Protein 4E74 (pdb70)

Secondary structure (DSSP, 8-state):
---EEEEEEPP----EEEEEETTSBHHHHHHHHHHHHTTTS-GGGSPPGGGEEEEEE-TTS-EEEE-SSSTT-----PPPBHHHHTPPTT-EEEEEEPP--

B-factor: mean 21.98, std 9.22, range [11.93, 61.5]

Structure (mmCIF, N/CA/C/O backbone):
data_4E74
#
_entry.id   4E74
#
_cell.length_a   49.790
_cell.length_b   49.790
_cell.length_c   124.250
_cell.angle_alpha   90.000
_cell.angle_beta   90.000
_cell.angle_gamma   90.000
#
_symmetry.space_group_name_H-M   'P 41 21 2'
#
loop_
_entity.id
_entity.type
_entity.pdbx_description
1 polymer Plexin-A4
2 non-polymer 'UNKNOWN ATOM OR ION'
3 water water
#
loop_
_atom_site.group_PDB
_atom_site.id
_atom_site.type_symbol
_atom_site.label_atom_id
_atom_site.label_alt_id
_atom_site.label_comp_id
_atom_site.label_asym_id
_atom_site.label_entity_id
_atom_site.label_seq_id
_atom_site.pdbx_PDB_ins_code
_atom_site.Cartn_x
_atom_site.Cartn_y
_atom_site.Cartn_z
_atom_site.occupancy
_atom_site.B_iso_or_equiv
_atom_site.auth_seq_id
_atom_site.auth_comp_id
_atom_site.auth_asym_id
_atom_site.auth_atom_id
_atom_site.pdbx_PDB_model_num
ATOM 1 N N . ASP A 1 10 ? 33.643 21.135 58.966 1.00 41.68 1496 ASP A N 1
ATOM 2 C CA . ASP A 1 10 ? 34.385 19.861 58.739 1.00 37.73 1496 ASP A CA 1
ATOM 3 C C . ASP A 1 10 ? 34.743 19.709 57.243 1.00 35.81 1496 ASP A C 1
ATOM 4 O O . ASP A 1 10 ? 34.015 20.190 56.369 1.00 38.46 1496 ASP A O 1
ATOM 7 N N . TYR A 1 11 ? 35.866 19.050 56.969 1.00 29.26 1497 TYR A N 1
ATOM 8 C CA . TYR A 1 11 ? 36.349 18.846 55.603 1.00 23.34 1497 TYR A CA 1
ATOM 9 C C . TYR A 1 11 ? 36.995 17.484 55.617 1.00 21.09 1497 TYR A C 1
ATOM 10 O O . TYR A 1 11 ? 38.196 17.338 55.929 1.00 22.45 1497 TYR A O 1
ATOM 19 N N . LYS A 1 12 ? 36.186 16.473 55.368 1.00 19.14 1498 LYS A N 1
ATOM 20 C CA . LYS A 1 12 ? 36.592 15.095 55.376 1.00 18.16 1498 LYS A CA 1
ATOM 21 C C . LYS A 1 12 ? 36.049 14.343 54.163 1.00 18.01 1498 LYS A C 1
ATOM 22 O O . LYS A 1 12 ? 34.966 14.671 53.658 1.00 18.07 1498 LYS A O 1
ATOM 28 N N . THR A 1 13 ? 36.742 13.284 53.734 1.00 16.18 1499 THR A N 1
ATOM 29 C CA . THR A 1 13 ? 36.265 12.446 52.636 1.00 15.84 1499 THR A CA 1
ATOM 30 C C . THR A 1 13 ? 35.357 11.336 53.143 1.00 15.87 1499 THR A C 1
ATOM 31 O O . THR A 1 13 ? 35.478 10.834 54.258 1.00 15.56 1499 THR A O 1
ATOM 35 N N . LEU A 1 14 ? 34.415 10.920 52.285 1.00 16.05 1500 LEU A N 1
ATOM 36 C CA . LEU A 1 14 ? 33.705 9.669 52.474 1.00 15.40 1500 LEU A CA 1
ATOM 37 C C . LEU A 1 14 ? 33.462 8.999 51.108 1.00 14.51 1500 LEU A C 1
ATOM 38 O O . LEU A 1 14 ? 33.659 9.633 50.057 1.00 15.23 1500 LEU A O 1
ATOM 43 N N . VAL A 1 15 ? 33.127 7.730 51.143 1.00 15.54 1501 VAL A N 1
ATOM 44 C CA . VAL A 1 15 ? 32.799 6.948 49.955 1.00 16.34 1501 VAL A CA 1
ATOM 45 C C . VAL A 1 15 ? 31.281 6.728 49.836 1.00 16.98 1501 VAL A C 1
ATOM 46 O O . VAL A 1 15 ? 30.649 6.263 50.797 1.00 17.70 1501 VAL A O 1
ATOM 50 N N . LEU A 1 16 ? 30.753 6.916 48.617 1.00 16.67 1502 LEU A N 1
ATOM 51 C CA . LEU A 1 16 ? 29.381 6.486 48.272 1.00 16.03 1502 LEU A CA 1
ATOM 52 C C . LEU A 1 16 ? 29.474 5.374 47.263 1.00 16.60 1502 LEU A C 1
ATOM 53 O O . LEU A 1 16 ? 30.303 5.452 46.347 1.00 17.42 1502 LEU A O 1
ATOM 58 N N . SER A 1 17 ? 28.628 4.354 47.394 1.00 17.11 1503 SER A N 1
ATOM 59 C CA . SER A 1 17 ? 28.568 3.247 46.447 1.00 17.40 1503 SER A CA 1
ATOM 60 C C . SER A 1 17 ? 27.457 3.556 45.444 1.00 18.54 1503 SER A C 1
ATOM 61 O O . SER A 1 17 ? 26.283 3.475 45.819 1.00 16.00 1503 SER A O 1
ATOM 64 N N . CYS A 1 18 ? 27.792 3.935 44.203 1.00 17.88 1504 CYS A N 1
ATOM 65 C CA A CYS A 1 18 ? 26.841 4.471 43.249 0.70 18.53 1504 CYS A CA 1
ATOM 66 C CA B CYS A 1 18 ? 26.733 4.436 43.254 0.30 18.14 1504 CYS A CA 1
ATOM 67 C C . CYS A 1 18 ? 26.298 3.380 42.290 1.00 19.85 1504 CYS A C 1
ATOM 68 O O . CYS A 1 18 ? 27.084 2.685 41.633 1.00 19.31 1504 CYS A O 1
ATOM 73 N N . VAL A 1 19 ? 24.987 3.255 42.216 1.00 19.59 1505 VAL A N 1
ATOM 74 C CA . VAL A 1 19 ? 24.341 2.297 41.337 1.00 22.23 1505 VAL A CA 1
ATOM 75 C C . VAL A 1 19 ? 24.624 2.690 39.884 1.00 25.85 1505 VAL A C 1
ATOM 76 O O . VAL A 1 19 ? 24.582 3.881 39.523 1.00 22.40 1505 VAL A O 1
ATOM 80 N N . SER A 1 20 ? 24.951 1.683 39.073 1.00 31.83 1506 SER A N 1
ATOM 81 C CA A SER A 1 20 ? 25.263 1.906 37.658 0.50 35.35 1506 SER A CA 1
ATOM 82 C CA B SER A 1 20 ? 25.249 1.868 37.643 0.50 34.70 1506 SER A CA 1
ATOM 83 C C . SER A 1 20 ? 24.029 2.396 36.888 1.00 37.59 1506 SER A C 1
ATOM 84 O O . SER A 1 20 ? 22.908 1.922 37.115 1.00 37.72 1506 SER A O 1
ATOM 89 N N . PRO A 1 21 ? 24.233 3.372 35.973 1.00 43.92 1507 PRO A N 1
ATOM 90 C CA . PRO A 1 21 ? 23.090 3.917 35.240 1.00 46.27 1507 PRO A CA 1
ATOM 91 C C . PRO A 1 21 ? 22.714 3.032 34.050 1.00 49.12 1507 PRO A C 1
ATOM 92 O O . PRO A 1 21 ? 21.570 2.613 33.944 1.00 53.81 1507 PRO A O 1
ATOM 96 N N . SER A 1 26 ? 25.095 -4.516 36.580 1.00 49.13 1512 SER A N 1
ATOM 97 C CA . SER A 1 26 ? 26.489 -4.099 36.664 1.00 46.82 1512 SER A CA 1
ATOM 98 C C . SER A 1 26 ? 26.827 -3.640 38.092 1.00 45.95 1512 SER A C 1
ATOM 99 O O . SER A 1 26 ? 25.939 -3.242 38.846 1.00 44.9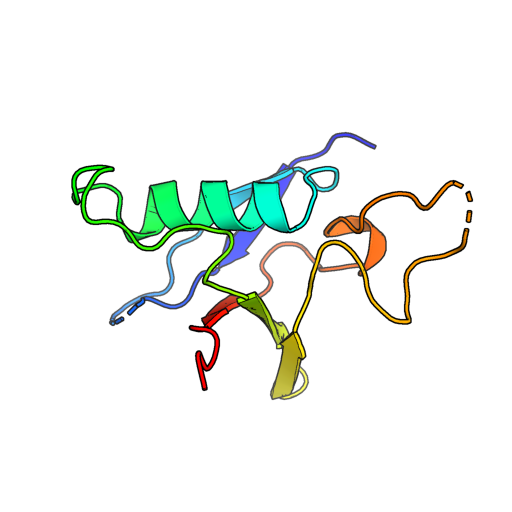1 1512 SER A O 1
ATOM 101 N N . PRO A 1 27 ? 28.118 -3.693 38.469 1.00 43.13 1513 PRO A N 1
ATOM 102 C CA . PRO A 1 27 ? 28.456 -3.430 39.865 1.00 39.97 1513 PRO A CA 1
ATOM 103 C C . PRO A 1 27 ? 28.339 -1.953 40.250 1.00 35.01 1513 PRO A C 1
ATOM 104 O O . PRO A 1 27 ? 28.447 -1.057 39.396 1.00 31.61 1513 PRO A O 1
ATOM 108 N N . GLU A 1 28 ? 28.120 -1.716 41.536 1.00 32.01 1514 GLU A N 1
ATOM 109 C CA . GLU A 1 28 ? 28.188 -0.360 42.074 1.00 28.32 1514 GLU A CA 1
ATOM 110 C C . GLU A 1 28 ? 29.609 0.188 41.976 1.00 27.42 1514 GLU A C 1
ATOM 111 O O . GLU A 1 28 ? 30.584 -0.575 42.020 1.00 31.03 1514 GLU A O 1
ATOM 117 N N . VAL A 1 29 ? 29.718 1.514 41.833 1.00 25.88 1515 VAL A N 1
ATOM 118 C CA . VAL A 1 29 ? 31.014 2.212 41.688 1.00 27.13 1515 VAL A CA 1
ATOM 119 C C . VAL A 1 29 ? 31.302 3.024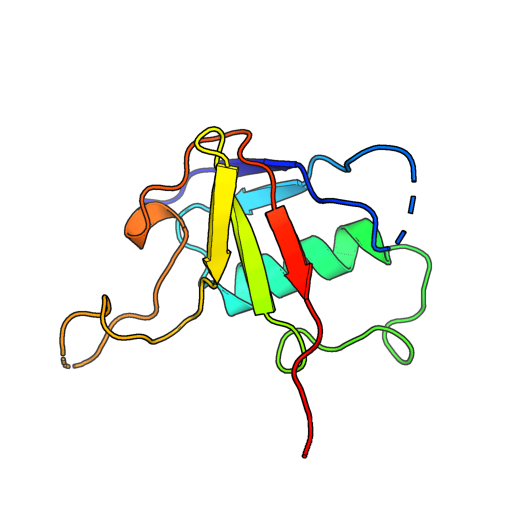 42.962 1.00 25.26 1515 VAL A C 1
ATOM 120 O O . VAL A 1 29 ? 30.503 3.917 43.262 1.00 23.00 1515 VAL A O 1
ATOM 124 N N . PRO A 1 30 ? 32.432 2.751 43.698 1.00 23.88 1516 PRO A N 1
ATOM 125 C CA . PRO A 1 30 ? 32.712 3.571 44.880 1.00 23.80 1516 PRO A CA 1
ATOM 126 C C . PRO A 1 30 ? 33.355 4.899 44.508 1.00 21.49 1516 PRO A C 1
ATOM 127 O O . PRO A 1 30 ? 34.460 4.913 43.919 1.00 24.62 1516 PRO A O 1
ATOM 131 N N . VAL A 1 31 ? 32.716 5.982 44.890 1.00 17.33 1517 VAL A N 1
ATOM 132 C CA . VAL A 1 31 ? 33.127 7.341 44.557 1.00 17.01 1517 VAL A CA 1
ATOM 133 C C . VAL A 1 31 ? 33.462 8.139 45.800 1.00 17.27 1517 VAL A C 1
ATOM 134 O O . VAL A 1 31 ? 32.696 8.158 46.766 1.00 16.93 1517 VAL A O 1
ATOM 138 N N . LYS A 1 32 ? 34.647 8.749 45.812 1.00 15.88 1518 LYS A N 1
ATOM 139 C CA . LYS A 1 32 ? 35.024 9.702 46.868 1.00 15.83 1518 LYS A CA 1
ATOM 140 C C . LYS A 1 32 ? 34.406 11.063 46.729 1.00 15.65 1518 LYS A C 1
ATOM 141 O O . LYS A 1 32 ? 34.475 11.705 45.652 1.00 16.58 1518 LYS A O 1
ATOM 147 N N . ILE A 1 33 ? 33.795 11.558 47.806 1.00 15.16 1519 ILE A N 1
ATOM 148 C CA . ILE A 1 33 ? 33.367 12.958 47.871 1.00 16.26 1519 ILE A CA 1
ATOM 149 C C . ILE A 1 33 ? 33.666 13.554 49.247 1.00 14.47 1519 ILE A C 1
ATOM 150 O O . ILE A 1 33 ? 34.202 12.855 50.108 1.00 15.92 1519 ILE A O 1
ATOM 155 N N . LEU A 1 34 ? 33.413 14.854 49.430 1.00 14.89 1520 LEU A N 1
ATOM 156 C CA . LEU A 1 34 ? 33.667 15.485 50.713 1.00 14.71 1520 LEU A CA 1
ATOM 157 C C . LEU A 1 34 ? 32.373 15.599 51.476 1.00 16.32 1520 LEU A C 1
ATOM 158 O O . LEU A 1 34 ? 31.303 15.850 50.869 1.00 17.45 1520 LEU A O 1
ATOM 163 N N . ASN A 1 35 ? 32.477 15.499 52.795 1.00 18.18 1521 ASN A N 1
ATOM 164 C CA . ASN A 1 35 ? 31.262 15.656 53.618 1.00 18.56 1521 ASN A CA 1
ATOM 165 C C . ASN A 1 35 ? 30.700 17.074 53.660 1.00 18.46 1521 ASN A C 1
ATOM 166 O O . ASN A 1 35 ? 29.531 17.255 54.109 1.00 18.89 1521 ASN A O 1
ATOM 171 N N . CYS A 1 36 ? 31.456 18.060 53.154 1.00 17.05 1522 CYS A N 1
ATOM 172 C CA . CYS A 1 36 ? 31.038 19.434 53.023 1.00 18.07 1522 CYS A CA 1
ATOM 173 C C . CYS A 1 36 ? 30.601 19.884 51.620 1.00 15.34 1522 CYS A C 1
ATOM 174 O O . CYS A 1 36 ? 30.330 21.054 51.411 1.00 16.03 1522 CYS A O 1
ATOM 177 N N . ASP A 1 37 ? 30.645 18.972 50.641 1.00 15.02 1523 ASP A N 1
ATOM 178 C CA . ASP A 1 37 ? 30.207 19.278 49.282 1.00 14.00 1523 ASP A CA 1
ATOM 179 C C . ASP A 1 37 ? 28.698 19.503 49.370 1.00 13.98 1523 ASP A C 1
ATOM 180 O O . ASP A 1 37 ? 27.998 18.820 50.129 1.00 16.20 1523 ASP A O 1
ATOM 185 N N . THR A 1 38 ? 28.235 20.485 48.645 1.00 13.85 1524 THR A N 1
ATOM 186 C CA . THR A 1 38 ? 26.770 20.629 48.503 1.00 13.90 1524 THR A CA 1
ATOM 187 C C . THR A 1 38 ? 26.260 19.402 47.776 1.00 14.19 1524 THR A C 1
ATOM 188 O O . THR A 1 38 ? 26.990 18.682 47.076 1.00 14.41 1524 THR A O 1
ATOM 192 N N . ILE A 1 39 ? 24.956 19.146 47.842 1.00 12.39 1525 ILE A N 1
ATOM 193 C CA . ILE A 1 39 ? 24.459 17.974 47.073 1.00 12.62 1525 ILE A CA 1
ATOM 194 C C . ILE A 1 39 ? 24.685 18.105 45.558 1.00 12.68 1525 ILE A C 1
ATOM 195 O O . ILE A 1 39 ? 24.920 17.112 44.879 1.00 13.72 1525 ILE A O 1
ATOM 200 N N . THR A 1 40 ? 24.603 19.323 45.027 1.00 13.26 1526 THR A N 1
ATOM 201 C CA . THR A 1 40 ? 24.913 19.585 43.586 1.00 13.84 1526 THR A CA 1
ATOM 202 C C . THR A 1 40 ? 26.376 19.190 43.302 1.00 13.65 1526 THR A C 1
ATOM 203 O O . THR A 1 40 ? 26.616 18.495 42.339 1.00 13.75 1526 THR A O 1
ATOM 207 N N . GLN A 1 41 ? 27.269 19.552 44.188 1.00 14.88 1527 GLN A N 1
ATOM 208 C CA . GLN A 1 41 ? 28.699 19.186 44.036 1.00 14.50 1527 GLN A CA 1
ATOM 209 C C . GLN A 1 41 ? 28.919 17.668 44.145 1.00 14.38 1527 GLN A C 1
ATOM 210 O O . GLN A 1 41 ? 29.728 17.107 43.391 1.00 15.83 1527 GLN A O 1
ATOM 216 N N . VAL A 1 42 ? 28.179 16.995 45.022 1.00 12.56 1528 VAL A N 1
ATOM 217 C CA . VAL A 1 42 ? 28.226 15.538 45.094 1.00 12.20 1528 VAL A CA 1
ATOM 218 C C . VAL A 1 42 ? 27.800 14.914 43.750 1.00 12.65 1528 VAL A C 1
ATOM 219 O O . VAL A 1 42 ? 28.417 13.955 43.248 1.00 13.28 1528 VAL A O 1
ATOM 223 N N . LYS A 1 43 ? 26.632 15.349 43.260 1.00 13.13 1529 LYS A N 1
ATOM 224 C CA . LYS A 1 43 ? 26.119 14.854 41.993 1.00 13.21 1529 LYS A CA 1
ATOM 225 C C . LYS A 1 43 ? 27.127 15.034 40.852 1.00 12.94 1529 LYS A C 1
ATOM 226 O O . LYS A 1 43 ? 27.306 14.093 40.064 1.00 13.74 1529 LYS A O 1
ATOM 232 N N . GLU A 1 44 ? 27.791 16.190 40.826 1.00 13.85 1530 GLU A N 1
ATOM 233 C CA . GLU A 1 44 ? 28.829 16.444 39.797 1.00 14.95 1530 GLU A CA 1
ATOM 234 C C . GLU A 1 44 ? 29.942 15.378 39.866 1.00 13.75 1530 GLU A C 1
ATOM 235 O O . GLU A 1 44 ? 30.338 14.785 38.832 1.00 13.80 1530 GLU A O 1
ATOM 238 N N . LYS A 1 45 ? 30.403 15.061 41.070 1.00 13.68 1531 LYS A N 1
ATOM 239 C CA . LYS A 1 45 ? 31.480 14.052 41.246 1.00 13.45 1531 LYS A CA 1
ATOM 240 C C . LYS A 1 45 ? 31.046 12.647 40.887 1.00 12.71 1531 LYS A C 1
ATOM 241 O O . LYS A 1 45 ? 31.791 11.848 40.320 1.00 13.56 1531 LYS A O 1
ATOM 247 N N . ILE A 1 46 ? 29.770 12.342 41.179 1.00 12.17 1532 ILE A N 1
ATOM 248 C CA . ILE A 1 46 ? 29.242 11.032 40.818 1.00 11.97 1532 ILE A CA 1
ATOM 249 C C . ILE A 1 46 ? 29.157 10.880 39.269 1.00 13.21 1532 ILE A C 1
ATOM 250 O O . ILE A 1 46 ? 29.530 9.842 38.698 1.00 13.97 1532 ILE A O 1
ATOM 255 N N . LEU A 1 47 ? 28.686 11.929 38.625 1.00 13.46 1533 LEU A N 1
ATOM 256 C CA . LEU A 1 47 ? 28.568 11.943 37.170 1.00 14.60 1533 LEU A CA 1
ATOM 257 C C . LEU A 1 47 ? 29.960 11.776 36.537 1.00 14.90 1533 LEU A C 1
ATOM 258 O O . LEU A 1 47 ? 30.112 11.035 35.559 1.00 15.10 1533 LEU A O 1
ATOM 263 N N . ASP A 1 48 ? 30.952 12.433 37.103 1.00 15.61 1534 ASP A N 1
ATOM 264 C CA . ASP A 1 48 ? 32.371 12.306 36.636 1.00 17.34 1534 ASP A CA 1
ATOM 265 C C . ASP A 1 48 ? 32.880 10.866 36.645 1.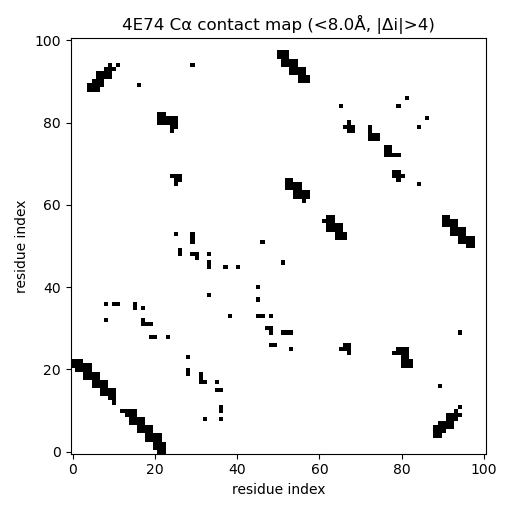00 17.28 1534 ASP A C 1
ATOM 266 O O . ASP A 1 48 ? 33.740 10.482 35.803 1.00 18.61 1534 ASP A O 1
ATOM 271 N N . ALA A 1 49 ? 32.454 10.090 37.636 1.00 16.27 1535 ALA A N 1
ATOM 272 C CA . ALA A 1 49 ? 32.813 8.699 37.808 1.00 17.40 1535 ALA A CA 1
ATOM 273 C C . ALA A 1 49 ? 32.012 7.814 36.891 1.00 18.35 1535 ALA A C 1
ATOM 274 O O . ALA A 1 49 ? 32.594 7.109 36.027 1.00 19.76 1535 ALA A O 1
ATOM 276 N N . ILE A 1 50 ? 30.695 7.857 37.016 1.00 18.00 1536 ILE A N 1
ATOM 277 C CA . ILE A 1 50 ? 29.818 6.908 36.301 1.00 19.63 1536 ILE A CA 1
ATOM 278 C C . ILE A 1 50 ? 29.723 7.137 34.785 1.00 20.39 1536 ILE A C 1
ATOM 279 O O . ILE A 1 50 ? 29.373 6.198 34.051 1.00 23.51 1536 ILE A O 1
ATOM 284 N N . PHE A 1 51 ? 30.030 8.339 34.323 1.00 18.21 1537 PHE A N 1
ATOM 285 C CA . PHE A 1 51 ? 30.041 8.639 32.884 1.00 18.86 1537 PHE A CA 1
ATOM 286 C C . PHE A 1 51 ? 31.440 9.049 32.436 1.00 17.93 1537 PHE A C 1
ATOM 287 O O . PHE A 1 51 ? 31.601 9.841 31.495 1.00 16.89 1537 PHE A O 1
ATOM 295 N N . LYS A 1 52 ? 32.478 8.520 33.098 1.00 18.66 1538 LYS A N 1
ATOM 296 C CA . LYS A 1 52 ? 33.853 8.924 32.808 1.00 19.37 1538 LYS A CA 1
ATOM 297 C C . LYS A 1 52 ? 34.251 8.910 31.321 1.00 19.51 1538 LYS A C 1
ATOM 298 O O . LYS A 1 52 ? 34.993 9.788 30.879 1.00 21.54 1538 LYS A O 1
ATOM 306 N N . ASN A 1 53 ? 33.757 7.937 30.582 1.00 18.98 1539 ASN A N 1
ATOM 307 C CA . ASN A 1 53 ? 34.123 7.830 29.152 1.00 19.62 1539 ASN A CA 1
ATOM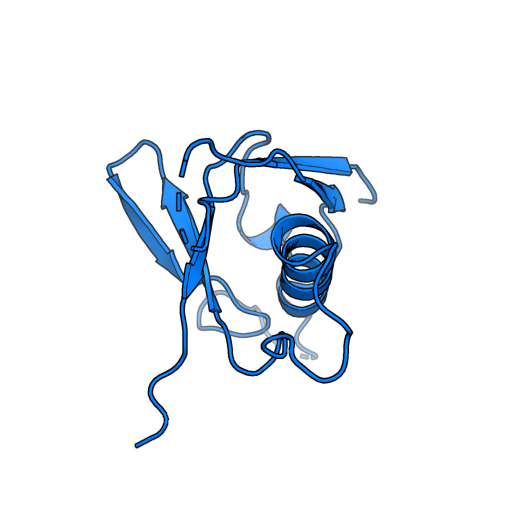 308 C C . ASN A 1 53 ? 33.180 8.500 28.164 1.00 19.63 1539 ASN A C 1
ATOM 309 O O . ASN A 1 53 ? 33.342 8.339 26.945 1.00 20.03 1539 ASN A O 1
ATOM 314 N N . VAL A 1 54 ? 32.214 9.271 28.666 1.00 17.84 1540 VAL A N 1
ATOM 315 C CA . VAL A 1 54 ? 31.299 10.007 27.831 1.00 17.47 1540 VAL A CA 1
ATOM 316 C C . VAL A 1 54 ? 31.742 11.452 27.789 1.00 16.35 1540 VAL A C 1
ATOM 317 O O . VAL A 1 54 ? 31.989 12.052 28.861 1.00 16.91 1540 VAL A O 1
ATOM 321 N N . PRO A 1 55 ? 31.837 12.043 26.592 1.00 16.56 1541 PRO A N 1
ATOM 322 C CA . PRO A 1 55 ? 32.206 13.454 26.541 1.00 17.32 1541 PRO A CA 1
ATOM 323 C C . PRO A 1 55 ? 31.263 14.348 27.338 1.00 17.83 1541 PRO A C 1
ATOM 324 O O . PRO A 1 55 ? 30.068 14.075 27.404 1.00 16.30 1541 PRO A O 1
ATOM 328 N N . CYS A 1 56 ? 31.794 15.408 27.948 1.00 18.31 1542 CYS A N 1
ATOM 329 C CA . CYS A 1 56 ? 30.981 16.336 28.770 1.00 18.94 1542 CYS A CA 1
ATOM 330 C C . CYS A 1 56 ? 29.692 16.765 28.092 1.00 17.80 1542 CYS A C 1
ATOM 331 O O . CYS A 1 56 ? 28.607 16.839 28.733 1.00 19.40 1542 CYS A O 1
ATOM 334 N N . SER A 1 57 ? 29.788 17.034 26.774 1.00 18.08 1543 SER A N 1
ATOM 335 C CA . SER A 1 57 ? 28.662 17.467 25.971 1.00 20.20 1543 SER A CA 1
ATOM 336 C C . SER A 1 57 ? 27.452 16.536 25.982 1.00 18.28 1543 SER A C 1
ATOM 337 O O . SER A 1 57 ? 26.326 16.999 25.737 1.00 21.48 1543 SER A O 1
ATOM 340 N N . HIS A 1 58 ? 27.658 15.230 26.221 1.00 17.12 1544 HIS A N 1
ATOM 341 C CA . HIS A 1 58 ? 26.617 14.235 26.107 1.00 17.16 1544 HIS A CA 1
ATOM 342 C C . HIS A 1 58 ? 26.285 13.583 27.414 1.00 17.37 1544 HIS A C 1
ATOM 343 O O . HIS A 1 58 ? 25.574 12.603 27.425 1.00 18.80 1544 HIS A O 1
ATOM 350 N N . ARG A 1 59 ? 26.776 14.148 28.521 1.00 17.52 1545 ARG A N 1
ATOM 351 C CA . ARG A 1 59 ? 26.429 13.664 29.864 1.00 18.45 1545 ARG A CA 1
ATOM 352 C C . ARG A 1 59 ? 25.164 14.340 30.374 1.00 18.70 1545 ARG A C 1
ATOM 353 O O . ARG A 1 59 ? 24.945 15.523 30.094 1.00 17.93 1545 ARG A O 1
ATOM 361 N N . PRO A 1 60 ? 24.381 13.638 31.217 1.00 20.18 1546 PRO A N 1
ATOM 362 C CA . PRO A 1 60 ? 23.324 14.350 31.934 1.00 22.25 1546 PRO A CA 1
ATOM 363 C C . PRO A 1 60 ? 23.935 15.420 32.835 1.00 21.63 1546 PRO A C 1
ATOM 364 O O . PRO A 1 60 ? 25.060 15.228 33.281 1.00 21.67 1546 PRO A O 1
ATOM 368 N N . LYS A 1 61 ? 23.225 16.525 33.067 1.00 22.50 1547 LYS A N 1
ATOM 369 C CA . LYS A 1 61 ? 23.695 17.615 33.903 1.00 22.66 1547 LYS A CA 1
ATOM 370 C C . LYS A 1 61 ? 23.255 17.379 35.341 1.00 20.89 1547 LYS A C 1
ATOM 371 O O . LYS A 1 61 ? 22.151 16.882 35.559 1.00 19.54 1547 LYS A O 1
ATOM 375 N N . ALA A 1 62 ? 24.102 17.750 36.289 1.00 19.33 1548 ALA A N 1
ATOM 376 C CA . ALA A 1 62 ? 23.771 17.620 37.741 1.00 19.12 1548 ALA A CA 1
ATOM 377 C C . ALA A 1 62 ? 22.398 18.213 38.089 1.00 18.67 1548 ALA A C 1
ATOM 378 O O . ALA A 1 62 ? 21.665 17.645 38.921 1.00 19.53 1548 ALA A O 1
ATOM 380 N N . ALA A 1 63 ? 22.081 19.361 37.499 1.00 20.58 1549 ALA A N 1
ATOM 381 C CA . ALA A 1 63 ? 20.818 20.076 37.808 1.00 21.34 1549 ALA A CA 1
ATOM 382 C C . ALA A 1 63 ? 19.583 19.385 37.259 1.00 22.39 1549 ALA A C 1
ATOM 383 O O . ALA A 1 63 ? 18.454 19.705 37.689 1.00 22.36 1549 ALA A O 1
ATOM 385 N N . ASP A 1 64 ? 19.759 18.419 36.340 1.00 21.31 1550 ASP A N 1
ATOM 386 C CA . ASP A 1 64 ? 18.651 17.674 35.790 1.00 22.22 1550 ASP A CA 1
ATOM 387 C C . ASP A 1 64 ? 18.437 16.314 36.444 1.00 19.47 1550 ASP A C 1
ATOM 388 O O . ASP A 1 64 ? 17.597 15.546 35.997 1.00 18.99 1550 ASP A O 1
ATOM 393 N N . MET A 1 65 ? 19.216 16.023 37.504 1.00 16.59 1551 MET A N 1
ATOM 394 C CA A MET A 1 65 ? 19.227 14.723 38.194 0.70 16.78 1551 MET A CA 1
ATOM 395 C CA B MET A 1 65 ? 19.064 14.746 38.198 0.30 15.94 1551 MET A CA 1
ATOM 396 C C . MET A 1 65 ? 19.021 15.001 39.691 1.00 15.25 1551 MET A C 1
ATOM 397 O O . MET A 1 65 ? 19.333 16.092 40.154 1.00 15.78 1551 MET A O 1
ATOM 406 N N . ASP A 1 66 ? 18.545 14.004 40.403 1.00 14.92 1552 ASP A N 1
ATOM 407 C CA . ASP A 1 66 ? 18.460 14.044 41.885 1.00 13.90 1552 ASP A CA 1
ATOM 408 C C . ASP A 1 66 ? 19.262 12.888 42.488 1.00 13.35 1552 ASP A C 1
ATOM 409 O O . ASP A 1 66 ? 19.331 11.783 41.948 1.00 13.85 1552 ASP A O 1
ATOM 414 N N . LEU A 1 67 ? 19.844 13.132 43.681 1.00 12.07 1553 LEU A N 1
ATOM 415 C CA . LEU A 1 67 ? 20.544 12.126 44.422 1.00 13.01 1553 LEU A CA 1
ATOM 416 C C . LEU A 1 67 ? 19.595 11.323 45.297 1.00 13.41 1553 LEU A C 1
ATOM 417 O O . LEU A 1 67 ? 18.901 11.900 46.135 1.00 14.12 1553 LEU A O 1
ATOM 422 N N . GLU A 1 68 ? 19.591 10.016 45.122 1.00 13.45 1554 GLU A N 1
ATOM 423 C CA . GLU A 1 68 ? 18.714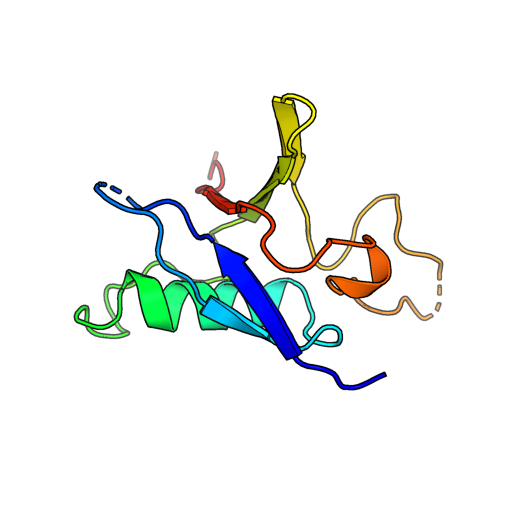 9.132 45.916 1.00 13.88 1554 GLU A CA 1
ATOM 424 C C . GLU A 1 68 ? 19.548 8.300 46.869 1.00 14.13 1554 GLU A C 1
ATOM 425 O O . GLU A 1 68 ? 20.394 7.499 46.444 1.00 13.79 1554 GLU A O 1
ATOM 431 N N . TRP A 1 69 ? 19.329 8.485 48.169 1.00 13.01 1555 TRP A N 1
ATOM 432 C CA . TRP A 1 69 ? 19.985 7.641 49.188 1.00 13.48 1555 TRP A CA 1
ATOM 433 C C . TRP A 1 69 ? 19.207 6.375 49.431 1.00 13.56 1555 TRP A C 1
ATOM 434 O O . TRP A 1 69 ? 18.050 6.422 49.872 1.00 13.53 1555 TRP A O 1
ATOM 445 N N . ARG A 1 70 ? 19.770 5.243 49.049 1.00 13.81 1556 ARG A N 1
ATOM 446 C CA . ARG A 1 70 ? 19.157 3.924 49.243 1.00 14.43 1556 ARG A CA 1
ATOM 447 C C . ARG A 1 70 ? 19.628 3.319 50.563 1.00 16.10 1556 ARG A C 1
ATOM 448 O O . ARG A 1 70 ? 20.675 2.643 50.637 1.00 16.63 1556 ARG A O 1
ATOM 456 N N . GLN A 1 71 ? 18.895 3.648 51.636 1.00 16.81 1557 GLN A N 1
ATOM 457 C CA . GLN A 1 71 ? 19.254 3.240 53.004 1.00 16.72 1557 GLN A CA 1
ATOM 458 C C . GLN A 1 71 ? 19.223 1.726 53.192 1.00 17.11 1557 GLN A C 1
ATOM 459 O O . GLN A 1 71 ? 18.444 1.021 52.554 1.00 18.70 1557 GLN A O 1
ATOM 465 N N . GLY A 1 72 ? 20.000 1.254 54.166 1.00 18.04 1558 GLY A N 1
ATOM 466 C CA . GLY A 1 72 ? 19.951 -0.146 54.561 1.00 18.87 1558 GLY A CA 1
ATOM 467 C C . GLY A 1 72 ? 18.557 -0.530 55.066 1.00 20.45 1558 GLY A C 1
ATOM 468 O O . GLY A 1 72 ? 18.139 -1.693 54.960 1.00 23.40 1558 GLY A O 1
ATOM 469 N N . SER A 1 73 ? 17.823 0.452 55.596 1.00 18.43 1559 SER A N 1
ATOM 470 C CA . SER A 1 73 ? 16.398 0.252 55.997 1.00 18.29 1559 SER A CA 1
ATOM 471 C C . SER A 1 73 ? 15.448 -0.182 54.861 1.00 19.16 1559 SER A C 1
ATOM 472 O O . SER A 1 73 ? 14.320 -0.640 55.114 1.00 20.40 1559 SER A O 1
ATOM 475 N N . GLY A 1 74 ? 15.879 0.024 53.607 1.00 18.62 1560 GLY A N 1
ATOM 476 C CA . GLY A 1 74 ? 15.006 -0.106 52.456 1.00 18.86 1560 GLY A CA 1
ATOM 477 C C . GLY A 1 74 ? 14.344 1.177 51.984 1.00 18.09 1560 GLY A C 1
ATOM 478 O O . GLY A 1 74 ? 13.782 1.218 50.867 1.00 19.96 1560 GLY A O 1
ATOM 479 N N . ALA A 1 75 ? 14.401 2.235 52.783 1.00 17.17 1561 ALA A N 1
ATOM 480 C CA . ALA A 1 75 ? 13.888 3.559 52.382 1.00 16.36 1561 ALA A CA 1
ATOM 481 C C . ALA A 1 75 ? 14.765 4.118 51.282 1.00 16.25 1561 ALA A C 1
ATOM 482 O O . ALA A 1 75 ? 15.980 3.899 51.311 1.00 16.67 1561 ALA A O 1
ATOM 484 N N . ARG A 1 76 ? 14.167 4.871 50.362 1.00 15.17 1562 ARG A N 1
ATOM 485 C CA . ARG A 1 76 ? 14.898 5.616 49.302 1.00 16.63 1562 ARG A CA 1
ATOM 486 C C . ARG A 1 76 ? 14.545 7.088 49.389 1.00 17.29 1562 ARG A C 1
ATOM 487 O O . ARG A 1 76 ? 13.366 7.468 49.169 1.00 20.74 1562 ARG A O 1
ATOM 495 N N . MET A 1 77 ? 15.511 7.905 49.803 1.00 17.65 1563 MET A N 1
ATOM 496 C CA . MET A 1 77 ? 15.299 9.293 50.117 1.00 18.71 1563 MET A CA 1
ATOM 497 C C . MET A 1 77 ? 15.994 10.217 49.103 1.00 17.06 1563 MET A C 1
ATOM 498 O O . MET A 1 77 ? 17.184 10.043 48.809 1.00 16.11 1563 MET A O 1
ATOM 503 N N . ILE A 1 78 ? 15.293 11.237 48.639 1.00 15.97 1564 ILE A N 1
ATOM 504 C CA . ILE A 1 78 ? 15.903 12.244 47.753 1.00 14.77 1564 ILE A CA 1
ATOM 505 C C . ILE A 1 78 ? 16.573 13.359 48.550 1.00 14.87 1564 ILE A C 1
ATOM 506 O O . ILE A 1 78 ? 15.973 13.987 49.424 1.00 14.89 1564 ILE A O 1
ATOM 511 N N . LEU A 1 79 ? 17.871 13.555 48.304 1.00 13.64 1565 LEU A N 1
ATOM 512 C CA . LEU A 1 79 ? 18.665 14.590 48.923 1.00 13.76 1565 LEU A CA 1
ATOM 513 C C . LEU A 1 79 ? 18.909 15.687 47.915 1.00 13.94 1565 LEU A C 1
ATOM 514 O O . LEU A 1 79 ? 19.061 15.408 46.706 1.00 14.01 1565 LEU A O 1
ATOM 519 N N . GLN A 1 80 ? 18.892 16.937 48.371 1.00 13.83 1566 GLN A N 1
ATOM 520 C CA . GLN A 1 80 ? 19.088 18.077 47.524 1.00 13.88 1566 GLN A CA 1
ATOM 521 C C . GLN A 1 80 ? 19.626 19.269 48.293 1.00 14.65 1566 GLN A C 1
ATOM 522 O O . GLN A 1 80 ? 19.700 19.235 49.519 1.00 14.35 1566 GLN A O 1
ATOM 528 N N . ASP A 1 81 ? 20.029 20.295 47.580 1.00 15.97 1567 ASP A N 1
ATOM 529 C CA . ASP A 1 81 ? 20.659 21.491 48.189 1.00 16.30 1567 ASP A CA 1
ATOM 530 C C . ASP A 1 81 ? 19.703 22.210 49.186 1.00 17.27 1567 ASP A C 1
ATOM 531 O O . ASP A 1 81 ? 20.141 22.699 50.219 1.00 17.31 1567 ASP A O 1
ATOM 536 N N . GLU A 1 82 ? 18.411 22.261 48.858 1.00 17.15 1568 GLU A N 1
ATOM 537 C CA . GLU A 1 82 ? 17.414 22.917 49.721 1.00 19.47 1568 GLU A CA 1
ATOM 538 C C . GLU A 1 82 ? 16.124 22.128 49.793 1.00 18.17 1568 GLU A C 1
ATOM 539 O O . GLU A 1 82 ? 15.531 21.796 48.759 1.00 17.53 1568 GLU A O 1
ATOM 545 N N . ASP A 1 83 ? 15.698 21.833 51.026 1.00 17.49 1569 ASP A N 1
ATOM 546 C CA . ASP A 1 83 ? 14.431 21.147 51.259 1.00 17.71 1569 ASP A CA 1
ATOM 547 C C . ASP A 1 83 ? 13.878 21.504 52.633 1.00 17.94 1569 ASP A C 1
ATOM 548 O O . ASP A 1 83 ? 14.344 22.488 53.229 1.00 18.43 1569 ASP A O 1
ATOM 553 N N . ILE A 1 84 ? 12.862 20.767 53.101 1.00 18.54 1570 ILE A N 1
ATOM 554 C CA . ILE A 1 84 ? 12.232 21.057 54.404 1.00 19.90 1570 ILE A CA 1
ATOM 555 C C . ILE A 1 84 ? 13.189 20.879 55.614 1.00 21.79 1570 ILE A C 1
ATOM 556 O O . ILE A 1 84 ? 12.934 21.430 56.719 1.00 22.4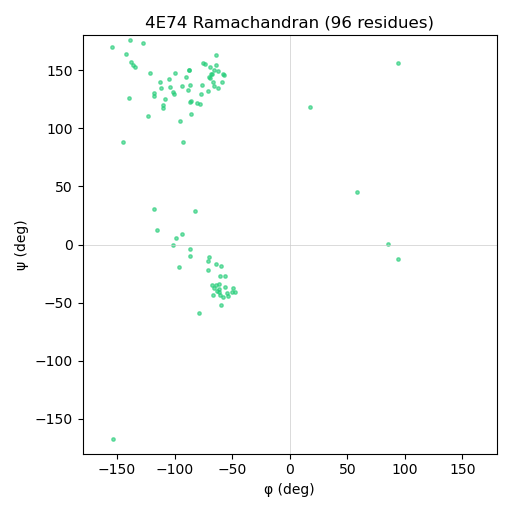8 1570 ILE A O 1
ATOM 561 N N . THR A 1 85 ? 14.312 20.186 55.408 1.00 19.37 1571 THR A N 1
ATOM 562 C CA . THR A 1 85 ? 15.314 19.997 56.472 1.00 20.38 1571 THR A CA 1
ATOM 563 C C . THR A 1 85 ? 16.359 21.133 56.592 1.00 20.21 1571 THR A C 1
ATOM 564 O O . THR A 1 85 ? 17.121 21.140 57.549 1.00 22.27 1571 THR A O 1
ATOM 568 N N . THR A 1 86 ? 16.387 22.038 55.633 1.00 20.39 1572 THR A N 1
ATOM 569 C CA . THR A 1 86 ? 17.299 23.177 55.619 1.00 22.94 1572 THR A CA 1
ATOM 570 C C . THR A 1 86 ? 16.836 24.159 56.718 1.00 29.14 1572 THR A C 1
ATOM 571 O O . THR A 1 86 ? 15.649 24.454 56.813 1.00 29.98 1572 THR A O 1
ATOM 575 N N . LYS A 1 87 ? 17.762 24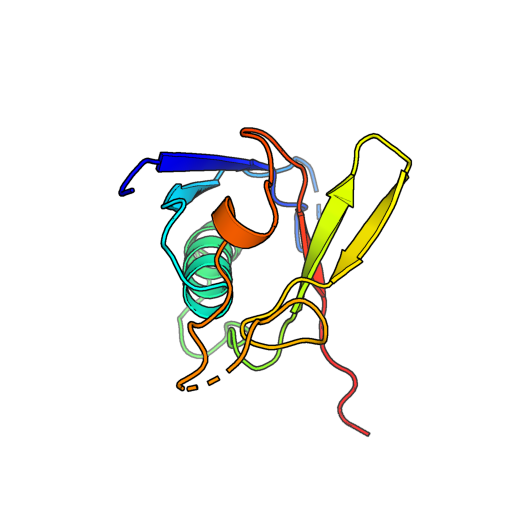.634 57.542 1.00 37.45 1573 LYS A N 1
ATOM 576 C CA . LYS A 1 87 ? 17.424 25.670 58.550 1.00 40.78 1573 LYS A CA 1
ATOM 577 C C . LYS A 1 87 ? 17.711 27.077 57.986 1.00 44.52 1573 LYS A C 1
ATOM 578 O O . LYS A 1 87 ? 18.744 27.295 57.352 1.00 43.32 1573 LYS A O 1
ATOM 584 N N . ILE A 1 88 ? 16.781 28.012 58.210 1.00 48.22 1574 ILE A N 1
ATOM 585 C CA . ILE A 1 88 ? 16.913 29.398 57.716 1.00 51.40 1574 ILE A CA 1
ATOM 586 C C . ILE A 1 88 ? 17.923 30.208 58.538 1.00 56.24 1574 ILE A C 1
ATOM 587 O O . ILE A 1 88 ? 17.637 30.631 59.660 1.00 61.50 1574 ILE A O 1
ATOM 589 N N . TRP A 1 92 ? 19.516 33.773 55.863 1.00 61.11 1578 TRP A N 1
ATOM 590 C CA . TRP A 1 92 ? 20.606 32.986 55.283 1.00 58.38 1578 TRP A CA 1
ATOM 591 C C . TRP A 1 92 ? 20.356 31.510 55.477 1.00 56.35 1578 TRP A C 1
ATOM 592 O O . TRP A 1 92 ? 20.250 31.040 56.612 1.00 59.25 1578 TRP A O 1
ATOM 594 N N . LYS A 1 93 ? 20.233 30.772 54.371 1.00 52.47 1579 LYS A N 1
ATOM 595 C CA . LYS A 1 93 ? 20.118 29.300 54.412 1.00 48.01 1579 LYS A CA 1
ATOM 596 C C . LYS A 1 93 ? 21.423 28.679 53.897 1.00 44.80 1579 LYS A C 1
ATOM 597 O O . LYS A 1 93 ? 21.874 29.027 52.802 1.00 48.18 1579 LYS A O 1
ATOM 600 N N . ARG A 1 94 ? 22.040 27.798 54.695 1.00 38.03 1580 ARG A N 1
ATOM 601 C CA . ARG A 1 94 ? 23.219 27.033 54.252 1.00 33.98 1580 ARG A CA 1
ATOM 602 C C . ARG A 1 94 ? 22.733 25.925 53.333 1.00 29.26 1580 ARG A C 1
ATOM 603 O O . ARG A 1 94 ? 21.737 25.291 53.612 1.00 26.12 1580 ARG A O 1
ATOM 605 N N . LEU A 1 95 ? 23.432 25.699 52.232 1.00 23.85 1581 LEU A N 1
ATOM 606 C CA . LEU A 1 95 ? 23.075 24.606 51.343 1.00 22.98 1581 LEU A CA 1
ATOM 607 C C . LEU A 1 95 ? 23.366 23.261 51.992 1.00 21.00 1581 LEU A C 1
ATOM 608 O O . LEU A 1 95 ? 24.370 23.079 52.719 1.00 20.79 1581 LEU A O 1
ATOM 613 N N . ASN A 1 96 ? 22.495 22.285 51.739 1.00 17.67 1582 ASN A N 1
ATOM 614 C CA . ASN A 1 96 ? 22.577 20.994 52.375 1.00 16.64 1582 ASN A CA 1
ATOM 615 C C . ASN A 1 96 ? 23.812 20.202 51.839 1.00 16.31 1582 ASN A C 1
ATOM 616 O O . ASN A 1 96 ? 24.108 20.282 50.655 1.00 16.74 1582 ASN A O 1
ATOM 621 N N . THR A 1 97 ? 24.454 19.432 52.714 1.00 16.12 1583 THR A N 1
ATOM 622 C CA . THR A 1 97 ? 25.620 18.608 52.429 1.00 15.14 1583 THR A CA 1
ATOM 623 C C . THR A 1 97 ? 25.337 17.181 52.904 1.00 15.02 1583 THR A C 1
ATOM 624 O O . THR A 1 97 ? 24.290 16.914 53.566 1.00 14.22 1583 THR A O 1
ATOM 628 N N . LEU A 1 98 ? 26.209 16.222 52.633 1.00 14.20 1584 LEU A N 1
ATOM 629 C CA . LEU A 1 98 ? 26.019 14.882 53.141 1.00 15.73 1584 LEU A CA 1
ATOM 630 C C . LEU A 1 98 ? 26.095 14.873 54.684 1.00 16.81 1584 LEU A C 1
ATOM 631 O O . LEU A 1 98 ? 25.443 14.057 55.340 1.00 18.05 1584 LEU A O 1
ATOM 636 N N . ALA A 1 99 ? 26.953 15.739 55.249 1.00 17.03 1585 ALA A N 1
ATOM 637 C CA . ALA A 1 99 ? 27.061 15.839 56.726 1.00 17.46 1585 ALA A CA 1
ATOM 638 C C . ALA A 1 99 ? 25.747 16.316 57.313 1.00 17.26 1585 ALA A C 1
ATOM 639 O O . ALA A 1 99 ? 25.335 15.828 58.375 1.00 18.88 1585 ALA A O 1
ATOM 641 N N . HIS A 1 100 ? 25.099 17.261 56.645 1.00 16.61 1586 HIS A N 1
ATOM 642 C CA . HIS A 1 100 ? 23.749 17.721 57.050 1.00 16.73 1586 HIS A CA 1
ATOM 643 C C . HIS A 1 100 ? 22.768 16.589 57.191 1.00 18.23 1586 HIS A C 1
ATOM 644 O O . HIS A 1 100 ? 21.976 16.515 58.185 1.00 18.06 1586 HIS A O 1
ATOM 651 N N . TYR A 1 101 ? 22.786 15.678 56.235 1.00 17.53 1587 TYR A N 1
ATOM 652 C CA . TYR A 1 101 ? 21.877 14.525 56.243 1.00 16.50 1587 TYR A CA 1
ATOM 653 C C . TYR A 1 101 ? 22.365 13.305 57.034 1.00 17.78 1587 TYR A C 1
ATOM 654 O O . TYR A 1 101 ? 21.660 12.310 57.157 1.00 18.27 1587 TYR A O 1
ATOM 663 N N . GLN A 1 102 ? 23.600 13.390 57.571 1.00 17.62 1588 GLN A N 1
ATOM 664 C CA . GLN A 1 102 ? 24.200 12.339 58.356 1.00 17.46 1588 GLN A CA 1
ATOM 665 C C . GLN A 1 102 ? 24.302 11.031 57.583 1.00 16.71 1588 GLN A C 1
ATOM 666 O O . GLN A 1 102 ? 24.076 9.923 58.088 1.00 18.00 1588 GLN A O 1
ATOM 672 N N . VAL A 1 103 ? 24.756 11.151 56.313 1.00 15.74 1589 VAL A N 1
ATOM 673 C CA . VAL A 1 103 ? 24.927 9.981 55.475 1.00 16.05 1589 VAL A CA 1
ATOM 674 C C . VAL A 1 103 ? 26.223 9.246 55.848 1.00 16.77 1589 VAL A C 1
ATOM 675 O O . VAL A 1 103 ? 27.269 9.844 55.797 1.00 18.07 1589 VAL A O 1
ATOM 679 N N . PRO A 1 104 ? 26.132 7.961 56.255 1.00 17.57 1590 PRO A N 1
ATOM 680 C CA . PRO A 1 104 ? 27.315 7.195 56.640 1.00 18.52 1590 PRO A CA 1
ATOM 681 C C . PRO A 1 104 ? 28.233 6.868 55.491 1.00 18.11 1590 PRO A C 1
ATOM 682 O O . PRO A 1 104 ? 27.770 6.746 54.342 1.00 16.91 1590 PRO A O 1
ATOM 686 N N . ASP A 1 105 ? 29.527 6.690 55.789 1.00 19.06 1591 ASP A N 1
ATOM 687 C CA . ASP A 1 105 ? 30.458 6.238 54.776 1.00 18.76 1591 ASP A CA 1
ATOM 688 C C . ASP A 1 105 ? 29.996 4.893 54.233 1.00 18.34 1591 ASP A C 1
ATOM 689 O O . ASP A 1 105 ? 29.481 4.028 54.992 1.00 19.37 1591 ASP A O 1
ATOM 694 N N . GLY A 1 106 ? 30.119 4.699 52.909 1.00 17.70 1592 GLY A N 1
ATOM 695 C CA . GLY A 1 106 ? 29.723 3.481 52.273 1.00 17.34 1592 GLY A CA 1
ATOM 696 C C . GLY A 1 106 ? 28.257 3.349 51.872 1.00 17.61 1592 GLY A C 1
ATOM 697 O O . GLY A 1 106 ? 27.846 2.337 51.297 1.00 18.38 1592 GLY A O 1
ATOM 698 N N . SER A 1 107 ? 27.482 4.380 52.139 1.00 16.00 1593 SER A N 1
ATOM 699 C CA . SER A 1 107 ? 26.052 4.380 51.755 1.00 15.77 1593 SER A CA 1
ATOM 700 C C . SER A 1 107 ? 25.879 4.183 50.239 1.00 16.73 1593 SER A C 1
ATOM 701 O O . SER A 1 107 ? 26.662 4.701 49.417 1.00 17.03 1593 SER A O 1
ATOM 704 N N . VAL A 1 108 ? 24.786 3.500 49.891 1.00 14.32 1594 VAL A N 1
ATOM 705 C CA . VAL A 1 108 ? 24.395 3.235 48.493 1.00 15.10 1594 VAL A CA 1
ATOM 706 C C . VAL A 1 108 ? 23.544 4.395 47.998 1.00 14.49 1594 VAL A C 1
ATOM 707 O O . VAL A 1 108 ? 22.614 4.833 48.676 1.00 13.90 1594 VAL A O 1
ATOM 711 N N . VAL A 1 109 ? 23.853 4.907 46.806 1.00 13.81 1595 VAL A N 1
ATOM 712 C CA . VAL A 1 109 ? 23.156 6.037 46.210 1.00 13.59 1595 VAL A CA 1
ATOM 713 C C . VAL A 1 109 ? 22.921 5.780 44.734 1.00 13.92 1595 VAL A C 1
ATOM 714 O O . VAL A 1 109 ? 23.619 4.926 44.139 1.00 14.97 1595 VAL A O 1
ATOM 718 N N . ALA A 1 110 ? 21.913 6.464 44.177 1.00 13.92 1596 ALA A N 1
ATOM 719 C CA . ALA A 1 110 ? 21.631 6.440 42.729 1.00 13.45 1596 ALA A CA 1
ATOM 720 C C . ALA A 1 110 ? 21.329 7.832 42.251 1.00 14.82 1596 ALA A C 1
ATOM 721 O O . ALA A 1 110 ? 20.947 8.719 43.026 1.00 15.44 1596 ALA A O 1
ATOM 723 N N . LEU A 1 111 ? 21.565 8.092 40.960 1.00 14.56 1597 LEU A N 1
ATOM 724 C CA . LEU A 1 111 ? 21.116 9.319 40.357 1.00 15.23 1597 LEU A CA 1
ATOM 725 C C . LEU A 1 111 ? 19.825 9.028 39.560 1.00 15.70 1597 LEU A C 1
ATOM 726 O O . LEU A 1 111 ? 19.759 8.058 38.758 1.00 17.21 1597 LEU A O 1
ATOM 731 N N . VAL A 1 112 ? 18.810 9.834 39.819 1.00 15.22 1598 VAL A N 1
ATOM 732 C CA . VAL A 1 112 ? 17.449 9.692 39.272 1.00 15.23 1598 VAL A CA 1
ATOM 733 C C . VAL A 1 112 ? 17.093 10.893 38.424 1.00 14.67 1598 VAL A C 1
ATOM 734 O O . VAL A 1 112 ? 17.234 12.038 38.818 1.00 15.02 1598 VAL A O 1
ATOM 738 N N . SER A 1 113 ? 16.600 10.643 37.203 1.00 16.38 1599 SER A N 1
ATOM 739 C CA . SER A 1 113 ? 16.186 11.739 36.355 1.00 17.28 1599 SER A CA 1
ATOM 740 C C . SER A 1 113 ? 14.942 12.481 36.884 1.00 17.11 1599 SER A C 1
ATOM 741 O O . SER A 1 113 ? 14.079 11.882 37.505 1.00 18.32 1599 SER A O 1
ATOM 744 N N . LYS A 1 114 ? 14.884 13.776 36.639 1.00 17.35 1600 LYS A N 1
ATOM 745 C CA . LYS A 1 114 ? 13.720 14.607 37.022 1.00 19.28 1600 LYS A CA 1
ATOM 746 C C . LYS A 1 114 ? 12.650 14.587 35.930 1.00 21.87 1600 LYS A C 1
ATOM 747 O O . LYS A 1 114 ? 12.967 14.701 34.723 1.00 22.33 1600 LYS A O 1
ATOM 753 N N . GLN A 1 115 ? 11.380 14.467 36.345 1.00 22.04 1601 GLN A N 1
ATOM 754 C CA . GLN A 1 115 ? 10.245 14.632 35.417 1.00 24.58 1601 GLN A CA 1
ATOM 755 C C . GLN A 1 115 ? 10.266 16.054 34.863 1.00 26.60 1601 GLN A C 1
ATOM 756 O O . GLN A 1 115 ? 10.416 17.020 35.588 1.00 27.39 1601 GLN A O 1
ATOM 762 N N . VAL A 1 116 ? 10.071 16.193 33.555 1.00 32.22 1602 VAL A N 1
ATOM 763 C CA . VAL A 1 116 ? 10.154 17.516 32.939 1.00 37.29 1602 VAL A CA 1
ATOM 764 C C . VAL A 1 116 ? 8.787 18.209 32.767 1.00 42.50 1602 VAL A C 1
ATOM 765 O O . VAL A 1 116 ? 8.724 19.437 32.623 1.00 47.73 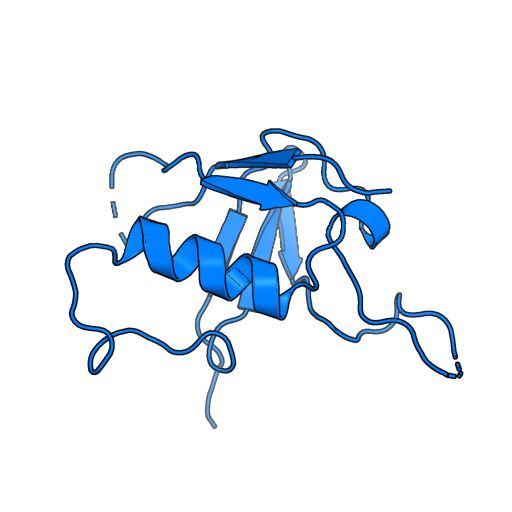1602 VAL A O 1
ATOM 769 N N . THR A 1 117 ? 7.707 17.429 32.812 1.00 43.37 1603 THR A N 1
ATOM 770 C CA . THR A 1 117 ? 6.342 17.928 32.546 1.00 45.52 1603 THR A CA 1
ATOM 771 C C . THR A 1 117 ? 5.559 18.226 33.838 1.00 46.06 1603 THR A C 1
ATOM 772 O O . THR A 1 117 ? 5.634 17.497 34.819 1.00 38.96 1603 THR A O 1
#

Sequence (101 aa):
DYKTLVLSCCVSSPSPEVPVKILNCDTITQVKEKILDAIFKNVPCSHRPKAADMMDLEWRQGSGARMILQDEDITTKIWKRLNTLAHYQVPDGSVVALVSKQVT

GO terms:
  GO:0005515 protein binding (F, IPI)
  GO:0005886 plasma membrane (C, TAS)
  GO:0002116 semaphorin receptor complex (C, TAS)

InterPro domains:
  IPR001627 Sema domain [PF01403] (310-487)
  IPR001627 Sema domain [PS51004] (23-507)
  IPR001627 Sema domain [SM00630] (51-491)
  IPR002165 Plexin repeat [PF01437] (509-558)
  IPR002165 Plexin repeat [PF01437] (804-855)
  IPR002909 IPT domain [PF01833] (858-938)
  IPR002909 IPT domain [PF01833] (955-1036)
  IPR002909 IPT domain [PF01833] (1040-1115)
  IPR002909 IPT domain [PF01833] (1156-1218)
  IPR002909 IPT domain [SM00429] (857-951)
  IPR002909 IPT domain [SM00429] (953-1037)
  IPR002909 IPT domain [SM00429] (1039-1139)
  IPR002909 IPT domain [SM00429] (1141-1230)
  IPR008936 Rho GTPase activation protein [G3DSA:1.10.506.10] (1271-1871)
  IPR008936 Rho GTPase activation protein [SSF48350] (1352-1864)
  IPR013548 Plexin, cytoplasmic RasGAP domain [PF08337] (1311-1864)
  IPR013783 Immunoglobulin-like fold [G3DSA:2.60.40.10] (520-657)
  IPR013783 Immunoglobulin-like fold [G3DSA:2.60.40.10] (667-805)
  IPR013783 Immunoglobulin-like fold [G3DSA:2.60.40.10] (817-953)
  IPR013783 Immunoglobulin-like fold [G3DSA:2.60.40.10] (955-1040)

Solvent-accessible surface area: 6372 Å² total; per-residue (Å²): 114,170,134,86,15,36,0,22,1,45,38,119,125,114,81,50,100,12,131,3,27,24,50,10,28,0,50,90,0,10,56,68,1,9,82,31,29,39,144,123,49,89,102,95,146,48,50,89,12,71,86,17,29,0,22,27,65,47,93,93,60,45,149,71,75,0,73,32,107,39,174,51,23,152,123,140,63,82,88,1,25,1,52,67,26,151,13,77,102,40,15,45,0,6,31,56,85,92,162,154,130

Organism: Homo sapiens (NCBI:txid9606)

Nearest PDB structures (foldseek):
  4e74-assembly1_A-2  TM=1.010E+00  e=2.123E-21  Homo sapiens
  3ig3-assembly1_A  TM=9.630E-01  e=7.804E-15  Mus musculus
  3ryt-assembly1_A  TM=9.425E-01  e=3.676E-15  Mus musculus
  2r2o-assembly1_A  TM=9.101E-01  e=2.208E-12  Homo sapiens
  3hm6-assembly1_X  TM=9.408E-01  e=4.403E-12  Homo sapiens

Radius of gyration: 13.31 Å; Cα contacts (8 Å, |Δi|>4): 180; chains: 1; bounding box: 30×37×33 Å

CATH classification: 3.10.20.90

Foldseek 3Di:
DWDKFWEFEDACPGTDTFIDTQLQFQLRVLVRVQCGNVVPPPPVPTDHSVQKWKWFCDPVRDTDTDHQDDPLFDPVTGGDGNVSVPPDGHTYMYIGGDDDD